Protein AF-A0A8T5UCP9-F1 (afdb_monomer)

Nearest PDB structures (foldseek):
  7p6f-assembly2_CCC-2  TM=5.996E-01  e=5.346E-03  Streptomyces griseus
  3f6o-assembly1_A  TM=5.946E-01  e=1.407E-02  Rhodococcus jostii RHA1
  8qkf-assembly1_B  TM=6.441E-01  e=3.485E-02  Mycolicibacterium smegmatis
  3f6v-assembly1_A-2  TM=5.582E-01  e=1.687E-02  Rhodococcus jostii RHA1
  3f6o-assembly1_B  TM=5.919E-01  e=4.178E-02  Rhodococcus jostii RHA1

Mean predicted aligned error: 10.57 Å

Radius of gyration: 21.69 Å; Cα contacts (8 Å, |Δi|>4): 153; chains: 1; bounding box: 52×26×65 Å

pLDDT: mean 80.31, std 13.93, range [36.56, 94.38]

Structure (mmCIF, N/CA/C/O backbone):
data_AF-A0A8T5UCP9-F1
#
_entry.id   AF-A0A8T5UCP9-F1
#
loop_
_atom_site.group_PDB
_atom_site.id
_atom_site.type_symbol
_atom_site.label_atom_id
_atom_site.label_alt_id
_atom_site.label_comp_id
_atom_site.label_asym_id
_atom_site.label_entity_id
_atom_site.label_seq_id
_atom_site.pdbx_PDB_ins_code
_atom_site.Cartn_x
_atom_site.Cartn_y
_atom_site.Cartn_z
_atom_site.occupancy
_atom_site.B_iso_or_equiv
_atom_site.auth_seq_id
_atom_site.auth_comp_id
_atom_site.auth_asym_id
_atom_site.auth_atom_id
_atom_site.pdbx_PDB_model_num
ATOM 1 N N . TYR A 1 1 ? 32.047 -7.357 -16.374 1.00 40.75 1 TYR A N 1
ATOM 2 C CA . TYR A 1 1 ? 31.147 -6.303 -15.868 1.00 40.75 1 TYR A CA 1
ATOM 3 C C . TYR A 1 1 ? 29.902 -6.959 -15.299 1.00 40.75 1 TYR A C 1
ATOM 5 O O . TYR A 1 1 ? 29.269 -7.727 -16.013 1.00 40.75 1 TYR A O 1
ATOM 13 N N . LEU A 1 2 ? 29.592 -6.720 -14.022 1.00 42.16 2 LEU A N 1
ATOM 14 C CA . LEU A 1 2 ? 28.345 -7.173 -13.404 1.00 42.16 2 LEU A CA 1
ATOM 15 C C . LEU A 1 2 ? 27.237 -6.220 -13.884 1.00 42.16 2 LEU A C 1
ATOM 17 O O . LEU A 1 2 ? 27.055 -5.144 -13.324 1.00 42.16 2 LEU A O 1
ATOM 21 N N . PHE A 1 3 ? 26.581 -6.533 -15.001 1.00 51.19 3 PHE A N 1
ATOM 22 C CA . PHE A 1 3 ? 25.413 -5.761 -15.420 1.00 51.19 3 PHE A CA 1
ATOM 23 C C . PHE A 1 3 ? 24.245 -6.166 -14.524 1.00 51.19 3 PHE A C 1
ATOM 25 O O . PHE A 1 3 ? 23.851 -7.332 -14.517 1.00 51.19 3 PHE A O 1
ATOM 32 N N . MET A 1 4 ? 23.690 -5.221 -13.763 1.00 55.19 4 MET A N 1
ATOM 33 C CA . MET A 1 4 ? 22.371 -5.418 -13.168 1.00 55.19 4 MET A CA 1
ATOM 34 C C . MET A 1 4 ? 21.373 -5.496 -14.324 1.00 55.19 4 MET A C 1
ATOM 36 O O . MET A 1 4 ? 21.078 -4.493 -14.962 1.00 55.19 4 MET A O 1
ATOM 40 N N . VAL A 1 5 ? 20.922 -6.709 -14.648 1.00 66.38 5 VAL A N 1
ATOM 41 C CA . VAL A 1 5 ? 19.919 -6.976 -15.702 1.00 66.38 5 VAL A CA 1
ATOM 42 C C . VAL A 1 5 ? 18.509 -6.592 -15.229 1.00 66.38 5 VAL A C 1
ATOM 44 O O . VAL A 1 5 ? 17.562 -6.543 -16.006 1.00 66.38 5 VAL A O 1
ATOM 47 N N . LYS A 1 6 ? 18.375 -6.336 -13.929 1.00 72.69 6 LYS A N 1
ATOM 48 C CA . LYS A 1 6 ? 17.138 -6.112 -13.199 1.00 72.69 6 LYS A CA 1
ATOM 49 C C . LYS A 1 6 ? 17.376 -4.970 -12.223 1.00 72.69 6 LYS A C 1
ATOM 51 O O . LYS A 1 6 ? 18.347 -5.029 -11.470 1.00 72.69 6 LYS A O 1
ATOM 56 N N . ASP A 1 7 ? 16.514 -3.966 -12.265 1.00 78.25 7 ASP A N 1
ATOM 57 C CA . ASP A 1 7 ? 16.461 -2.897 -11.270 1.00 78.25 7 ASP A CA 1
ATOM 58 C C . ASP A 1 7 ? 15.271 -3.138 -10.330 1.00 78.25 7 ASP A C 1
ATOM 60 O O . ASP A 1 7 ? 14.380 -3.935 -10.642 1.00 78.25 7 ASP A O 1
ATOM 64 N N . ILE A 1 8 ? 15.259 -2.496 -9.166 1.00 81.12 8 ILE A N 1
ATOM 65 C CA . ILE A 1 8 ? 14.200 -2.658 -8.164 1.00 81.12 8 ILE A CA 1
ATOM 66 C C . ILE A 1 8 ? 13.501 -1.321 -7.968 1.00 81.12 8 ILE A C 1
ATOM 68 O O . ILE A 1 8 ? 14.125 -0.322 -7.623 1.00 81.12 8 ILE A O 1
ATOM 72 N N . MET A 1 9 ? 12.180 -1.328 -8.112 1.00 85.06 9 MET A N 1
ATOM 73 C CA . MET A 1 9 ? 11.323 -0.191 -7.808 1.00 85.06 9 MET A CA 1
ATOM 74 C C . MET A 1 9 ? 10.420 -0.519 -6.626 1.00 85.06 9 MET A C 1
ATOM 76 O O . MET A 1 9 ? 9.846 -1.603 -6.546 1.00 85.06 9 MET A O 1
ATOM 80 N N . ILE A 1 10 ? 10.266 0.434 -5.711 1.00 87.88 10 ILE A N 1
ATOM 81 C CA . ILE A 1 10 ? 9.290 0.345 -4.625 1.00 87.88 10 ILE A CA 1
ATOM 82 C C . ILE A 1 10 ? 7.990 0.965 -5.133 1.00 87.88 10 ILE A C 1
ATOM 84 O O . ILE A 1 10 ? 7.841 2.185 -5.153 1.00 87.88 10 ILE A O 1
ATOM 88 N N . ALA A 1 11 ? 7.064 0.117 -5.569 1.00 90.06 11 ALA A N 1
ATOM 89 C CA . ALA A 1 11 ? 5.756 0.533 -6.053 1.00 90.06 11 ALA A CA 1
ATOM 90 C C . ALA A 1 11 ? 4.722 0.490 -4.923 1.00 90.06 11 ALA A C 1
ATOM 92 O O . ALA A 1 11 ? 4.761 -0.381 -4.054 1.00 90.06 11 ALA A O 1
ATOM 93 N N . ARG A 1 12 ? 3.767 1.418 -4.947 1.00 92.50 12 ARG A N 1
ATOM 94 C CA . ARG A 1 12 ? 2.552 1.362 -4.133 1.00 92.50 12 ARG A CA 1
ATOM 95 C C . ARG A 1 12 ? 1.420 0.845 -5.009 1.00 92.50 12 ARG A C 1
ATOM 97 O O . ARG A 1 12 ? 1.240 1.323 -6.124 1.00 92.50 12 ARG A O 1
ATOM 104 N N . VAL A 1 13 ? 0.651 -0.105 -4.500 1.00 91.88 13 VAL A N 1
ATOM 105 C CA . VAL A 1 13 ? -0.537 -0.642 -5.170 1.00 91.88 13 VAL A CA 1
ATOM 106 C C . VAL A 1 13 ? -1.744 -0.587 -4.235 1.00 91.88 13 VAL A C 1
ATOM 108 O O . VAL A 1 13 ? -1.559 -0.551 -3.011 1.00 91.88 13 VAL A O 1
ATOM 111 N N . PRO A 1 14 ? -2.976 -0.563 -4.766 1.00 92.69 14 PRO A N 1
ATOM 112 C CA . PRO A 1 14 ? -4.172 -0.679 -3.945 1.00 92.69 14 PRO A CA 1
ATOM 113 C C . PRO A 1 14 ? -4.135 -1.937 -3.076 1.00 92.69 14 PRO A C 1
ATOM 115 O O . PRO A 1 14 ? -3.563 -2.966 -3.444 1.00 92.69 14 PRO A O 1
ATOM 118 N N . ASN A 1 15 ? -4.735 -1.864 -1.888 1.00 92.81 15 ASN A N 1
ATOM 119 C CA . ASN A 1 15 ? -4.879 -3.043 -1.047 1.00 92.81 15 ASN A CA 1
ATOM 120 C C . ASN A 1 15 ? -6.068 -3.899 -1.514 1.00 92.81 15 ASN A C 1
ATOM 122 O O . ASN A 1 15 ? -7.160 -3.847 -0.942 1.00 92.81 15 ASN A O 1
ATOM 126 N N . ASP A 1 16 ? -5.832 -4.702 -2.550 1.00 90.50 16 ASP A N 1
ATOM 127 C CA . ASP A 1 16 ? -6.843 -5.577 -3.153 1.00 90.50 16 ASP A CA 1
ATOM 128 C C . ASP A 1 16 ? -7.409 -6.598 -2.164 1.00 90.50 16 ASP A C 1
ATOM 130 O O . ASP A 1 16 ? -8.606 -6.887 -2.184 1.00 90.50 16 ASP A O 1
ATOM 134 N N . SER A 1 17 ? -6.569 -7.118 -1.263 1.00 91.06 17 SER A N 1
ATOM 135 C CA . SER A 1 17 ? -6.995 -8.068 -0.232 1.00 91.06 17 SER A CA 1
ATOM 136 C C . SER A 1 17 ? -8.059 -7.460 0.676 1.00 91.06 17 SER A C 1
ATOM 138 O O . SER A 1 17 ? -9.070 -8.103 0.957 1.00 91.06 17 SER A O 1
ATOM 140 N N . LEU A 1 18 ? -7.856 -6.212 1.104 1.00 91.62 18 LEU A N 1
ATOM 141 C CA . LEU A 1 18 ? -8.793 -5.514 1.978 1.00 91.62 18 LEU A CA 1
ATOM 142 C C . LEU A 1 18 ? -10.051 -5.061 1.227 1.00 91.62 18 LEU A C 1
ATOM 144 O O . LEU A 1 18 ? -11.155 -5.221 1.746 1.00 91.62 18 LEU A O 1
ATOM 148 N N . LEU A 1 19 ? -9.910 -4.579 -0.015 1.00 91.88 19 LEU A N 1
ATOM 149 C CA . LEU A 1 19 ? -11.052 -4.259 -0.883 1.00 91.88 19 LEU A CA 1
ATOM 150 C C . LEU A 1 19 ? -11.950 -5.481 -1.099 1.00 91.88 19 LEU A C 1
ATOM 152 O O . LEU A 1 19 ? -13.171 -5.387 -0.965 1.00 91.88 19 LEU A O 1
ATOM 156 N N . LYS A 1 20 ? -11.345 -6.637 -1.392 1.00 91.75 20 LYS A N 1
ATOM 157 C CA . LYS A 1 20 ? -12.065 -7.899 -1.550 1.00 91.75 20 LYS A CA 1
ATOM 158 C C . LYS A 1 20 ? -12.733 -8.322 -0.246 1.00 91.75 20 LYS A C 1
ATOM 160 O O . LYS A 1 20 ? -13.923 -8.609 -0.256 1.00 91.75 20 LYS A O 1
ATOM 165 N N . HIS A 1 21 ? -12.005 -8.296 0.871 1.00 91.06 21 HIS A N 1
ATOM 166 C CA . HIS A 1 21 ? -12.561 -8.633 2.181 1.00 91.06 21 HIS A CA 1
ATOM 167 C C . HIS A 1 21 ? -13.800 -7.786 2.505 1.00 91.06 21 HIS A C 1
ATOM 169 O O . HIS A 1 21 ? -14.820 -8.312 2.941 1.00 91.06 21 HIS A O 1
ATOM 175 N N . PHE A 1 22 ? -13.742 -6.473 2.286 1.00 92.94 22 PHE A N 1
ATOM 176 C CA . PHE A 1 22 ? -14.875 -5.577 2.519 1.00 92.94 22 PHE A CA 1
ATOM 177 C C . PHE A 1 22 ? -16.066 -5.842 1.613 1.00 92.94 22 PHE A C 1
ATOM 179 O O . PHE A 1 22 ? -17.199 -5.810 2.090 1.00 92.94 22 PHE A O 1
ATOM 186 N N . LYS A 1 23 ? -15.817 -6.159 0.343 1.00 91.81 23 LYS A N 1
ATOM 187 C CA . LYS A 1 23 ? -16.870 -6.563 -0.585 1.00 91.81 23 LYS A CA 1
ATOM 188 C C . LYS A 1 23 ? -17.529 -7.877 -0.157 1.00 91.81 23 LYS A C 1
ATOM 190 O O . LYS A 1 23 ? -18.749 -7.963 -0.140 1.00 91.81 23 LYS A O 1
ATOM 195 N N . ASP A 1 24 ? -16.733 -8.871 0.227 1.00 92.62 24 ASP A N 1
ATOM 196 C CA . ASP A 1 24 ? -17.218 -10.202 0.612 1.00 92.62 24 ASP A CA 1
ATOM 197 C C . ASP A 1 24 ? -17.985 -10.173 1.949 1.00 92.62 24 ASP A C 1
ATOM 199 O O . ASP A 1 24 ? -18.892 -10.974 2.168 1.00 92.62 24 ASP A O 1
ATOM 203 N N . THR A 1 25 ? -17.645 -9.235 2.838 1.00 91.19 25 THR A N 1
ATOM 204 C CA . THR A 1 25 ? -18.282 -9.074 4.158 1.00 91.19 25 THR A CA 1
ATOM 205 C C . THR A 1 25 ? -19.380 -8.010 4.197 1.00 91.19 25 THR A C 1
ATOM 207 O O . THR A 1 25 ? -19.971 -7.821 5.257 1.00 91.19 25 THR A O 1
ATOM 210 N N . ASN A 1 26 ? -19.671 -7.333 3.075 1.00 88.75 26 ASN A N 1
ATOM 211 C CA . ASN A 1 26 ? -20.560 -6.163 3.016 1.00 88.75 26 ASN A CA 1
ATOM 212 C C . ASN A 1 26 ? -20.247 -5.136 4.118 1.00 88.75 26 ASN A C 1
ATOM 214 O O . ASN A 1 26 ? -21.129 -4.697 4.848 1.00 88.75 26 ASN A O 1
ATOM 218 N N . ASN A 1 27 ? -18.967 -4.799 4.274 1.00 90.44 27 ASN A N 1
ATOM 219 C CA . ASN A 1 27 ? -18.509 -3.912 5.337 1.00 90.44 27 ASN A CA 1
ATOM 220 C C . ASN A 1 27 ? -18.868 -2.445 5.042 1.00 90.44 27 ASN A C 1
ATOM 222 O O . ASN A 1 27 ? -18.572 -1.942 3.957 1.00 90.44 27 ASN A O 1
ATOM 226 N N . ASP A 1 28 ? -19.408 -1.736 6.033 1.00 91.25 28 ASP A N 1
ATOM 227 C CA . ASP A 1 28 ? -19.850 -0.337 5.909 1.00 91.25 28 ASP A CA 1
ATOM 228 C C . ASP A 1 28 ? -18.712 0.639 5.549 1.00 91.25 28 ASP A C 1
ATOM 230 O O . ASP A 1 28 ? -18.936 1.698 4.961 1.00 91.25 28 ASP A O 1
ATOM 234 N N . LEU A 1 29 ? -17.457 0.277 5.840 1.00 92.31 29 LEU A N 1
ATOM 235 C CA . LEU A 1 29 ? -16.277 1.076 5.497 1.00 92.31 29 LEU A CA 1
ATOM 236 C C . LEU A 1 29 ? -15.909 0.996 4.007 1.00 92.31 29 LEU A C 1
ATOM 238 O O . LEU A 1 29 ? -15.086 1.793 3.547 1.00 92.31 29 LEU A O 1
ATOM 242 N N . PHE A 1 30 ? -16.491 0.056 3.249 1.00 93.25 30 PHE A N 1
ATOM 243 C CA . PHE A 1 30 ? -16.109 -0.234 1.865 1.00 93.25 30 PHE A CA 1
ATOM 244 C C . PHE A 1 30 ? -16.164 1.001 0.965 1.00 93.25 30 PHE A C 1
ATOM 246 O O . PHE A 1 30 ? -15.176 1.310 0.301 1.00 93.25 30 PHE A O 1
ATOM 253 N N . GLY A 1 31 ? -17.287 1.727 0.969 1.00 92.69 31 GLY A N 1
ATOM 254 C CA . GLY A 1 31 ? -17.486 2.873 0.077 1.00 92.69 31 GLY A CA 1
ATOM 255 C C . GLY A 1 31 ? -16.464 3.984 0.317 1.00 92.69 31 GLY A C 1
ATOM 256 O O . GLY A 1 31 ? -15.849 4.486 -0.623 1.00 92.69 31 GLY A O 1
ATOM 257 N N . ILE A 1 32 ? -16.211 4.310 1.589 1.00 94.00 32 ILE A N 1
ATOM 258 C CA . ILE A 1 32 ? -15.249 5.353 1.969 1.00 94.00 32 ILE A CA 1
ATOM 259 C C . ILE A 1 32 ? -13.818 4.907 1.648 1.00 94.00 32 ILE A C 1
ATOM 261 O O . ILE A 1 32 ? -13.018 5.697 1.144 1.00 94.00 32 ILE A O 1
ATOM 265 N N . PHE A 1 33 ? -13.481 3.643 1.921 1.00 94.25 33 PHE A N 1
ATOM 266 C CA . PHE A 1 33 ? -12.151 3.108 1.638 1.00 94.25 33 PHE A CA 1
ATOM 267 C C . PHE A 1 33 ? -11.862 3.068 0.135 1.00 94.25 33 PHE A C 1
ATOM 269 O O . PHE A 1 33 ? -10.798 3.512 -0.298 1.00 94.25 33 PHE A O 1
ATOM 276 N N . GLN A 1 34 ? -12.827 2.613 -0.667 1.00 94.31 34 GLN A N 1
ATOM 277 C CA . GLN A 1 34 ? -12.719 2.591 -2.122 1.00 94.31 34 GLN A CA 1
ATOM 278 C C . GLN A 1 34 ? -12.517 4.001 -2.685 1.00 94.31 34 GLN A C 1
ATOM 280 O O . GLN A 1 34 ? -11.618 4.201 -3.501 1.00 94.31 34 GLN A O 1
ATOM 285 N N . GLN A 1 35 ? -13.298 4.980 -2.217 1.00 94.19 35 GLN A N 1
ATOM 286 C CA . GLN A 1 35 ? -13.154 6.373 -2.633 1.00 94.19 35 GLN A CA 1
ATOM 287 C C . GLN A 1 35 ? -11.758 6.912 -2.305 1.00 94.19 35 GLN A C 1
ATOM 289 O O . GLN A 1 35 ? -11.074 7.416 -3.192 1.00 94.19 35 GLN A O 1
ATOM 294 N N . LYS A 1 36 ? -11.298 6.759 -1.057 1.00 93.44 36 LYS A N 1
ATOM 295 C CA . LYS A 1 36 ? -9.959 7.211 -0.653 1.00 93.44 36 LYS A CA 1
ATOM 296 C C . LYS A 1 36 ? -8.866 6.557 -1.487 1.00 93.44 36 LYS A C 1
ATOM 298 O O . LYS A 1 36 ? -7.892 7.212 -1.848 1.00 93.44 36 LYS A O 1
ATOM 303 N N . SER A 1 37 ? -8.982 5.254 -1.739 1.00 93.12 37 SER A N 1
ATOM 304 C CA . SER A 1 37 ? -8.026 4.516 -2.566 1.00 93.12 37 SER A CA 1
ATOM 305 C C . SER A 1 37 ? -7.986 5.099 -3.980 1.00 93.12 37 SER A C 1
ATOM 307 O O . SER A 1 37 ? -6.914 5.467 -4.456 1.00 93.12 37 SER A O 1
ATOM 309 N N . ALA A 1 38 ? -9.149 5.301 -4.604 1.00 93.88 38 ALA A N 1
ATOM 310 C CA . ALA A 1 38 ? -9.246 5.913 -5.925 1.00 93.88 38 ALA A CA 1
ATOM 311 C C . ALA A 1 38 ? -8.653 7.332 -5.960 1.00 93.88 38 ALA A C 1
ATOM 313 O O . ALA A 1 38 ? -7.881 7.638 -6.864 1.00 93.88 38 ALA A O 1
ATOM 314 N N . GLU A 1 39 ? -8.943 8.179 -4.970 1.00 94.38 39 GLU A N 1
ATOM 315 C CA . GLU A 1 39 ? -8.396 9.542 -4.870 1.00 94.38 39 GLU A CA 1
ATOM 316 C C . GLU A 1 39 ? -6.861 9.554 -4.823 1.00 94.38 39 GLU A C 1
ATOM 318 O O . GLU A 1 39 ? -6.224 10.338 -5.531 1.00 94.38 39 GLU A O 1
ATOM 323 N N . PHE A 1 40 ? -6.261 8.663 -4.027 1.00 93.69 40 PHE A N 1
ATOM 324 C CA . PHE A 1 40 ? -4.807 8.530 -3.955 1.00 93.69 40 PHE A CA 1
ATOM 325 C C . PHE A 1 40 ? -4.226 8.036 -5.288 1.00 93.69 40 PHE A C 1
ATOM 327 O O . PHE A 1 40 ? -3.318 8.657 -5.841 1.00 93.69 40 PHE A O 1
ATOM 334 N N . PHE A 1 41 ? -4.765 6.936 -5.823 1.00 94.06 41 PHE A N 1
ATOM 335 C CA . PHE A 1 41 ? -4.205 6.285 -7.008 1.00 94.06 41 PHE A CA 1
ATOM 336 C C . PHE A 1 41 ? -4.495 7.019 -8.321 1.00 94.06 41 PHE A C 1
ATOM 338 O O . PHE A 1 41 ? -3.774 6.807 -9.288 1.00 94.06 41 PHE A O 1
ATOM 345 N N . SER A 1 42 ? -5.466 7.937 -8.354 1.00 93.56 42 SER A N 1
ATOM 346 C CA . SER A 1 42 ? -5.727 8.782 -9.532 1.00 93.56 42 SER A CA 1
ATOM 347 C C . SER A 1 42 ? -4.564 9.722 -9.862 1.00 93.56 42 SER A C 1
ATOM 349 O O . SER A 1 42 ? -4.407 10.119 -11.011 1.00 93.56 42 SER A O 1
ATOM 351 N N . ASN A 1 43 ? -3.756 10.078 -8.859 1.00 90.50 43 ASN A N 1
ATOM 352 C CA . ASN A 1 43 ? -2.619 10.990 -9.006 1.00 90.50 43 ASN A CA 1
ATOM 353 C C . ASN A 1 43 ? -1.271 10.305 -8.734 1.00 90.50 43 ASN A C 1
ATOM 355 O O . ASN A 1 43 ? -0.228 10.958 -8.771 1.00 90.50 43 ASN A O 1
ATOM 359 N N . TYR A 1 44 ? -1.281 9.012 -8.408 1.00 91.62 44 TYR A N 1
ATOM 360 C CA . TYR A 1 44 ? -0.071 8.268 -8.098 1.00 91.62 44 TYR A CA 1
ATOM 361 C C . TYR A 1 44 ? 0.555 7.722 -9.377 1.00 91.62 44 TYR A C 1
ATOM 363 O O . TYR A 1 44 ? -0.034 6.893 -10.064 1.00 91.62 44 TYR A O 1
ATOM 371 N N . ASP A 1 45 ? 1.790 8.134 -9.636 1.00 88.69 45 ASP A N 1
ATOM 372 C CA . ASP A 1 45 ? 2.646 7.524 -10.644 1.00 88.69 45 ASP A CA 1
ATOM 373 C C . ASP A 1 45 ? 3.977 7.128 -9.978 1.00 88.69 45 ASP A C 1
ATOM 375 O O . ASP A 1 45 ? 4.663 8.001 -9.428 1.00 88.69 45 ASP A O 1
ATOM 379 N N . PRO A 1 46 ? 4.346 5.830 -9.981 1.00 85.25 46 PRO A N 1
ATOM 380 C CA . PRO A 1 46 ? 5.570 5.343 -9.352 1.00 85.25 46 PRO A CA 1
ATOM 381 C C . PRO A 1 46 ? 6.851 5.931 -9.966 1.00 85.25 46 PRO A C 1
ATOM 383 O O . PRO A 1 46 ? 7.860 6.008 -9.267 1.00 85.25 46 PRO A O 1
ATOM 386 N N . TYR A 1 47 ? 6.821 6.383 -11.224 1.00 83.06 47 TYR A N 1
ATOM 387 C CA . TYR A 1 47 ? 7.985 6.930 -11.930 1.00 83.06 47 TYR A CA 1
ATOM 388 C C . TYR A 1 47 ? 8.227 8.416 -11.649 1.00 83.06 47 TYR A C 1
ATOM 390 O O . TYR A 1 47 ? 9.324 8.919 -11.884 1.00 83.06 47 TYR A O 1
ATOM 398 N N . THR A 1 48 ? 7.225 9.126 -11.125 1.00 86.19 48 THR A N 1
ATOM 399 C CA . THR A 1 48 ? 7.318 10.564 -10.814 1.00 86.19 48 THR A CA 1
ATOM 400 C C . THR A 1 48 ? 7.481 10.844 -9.321 1.00 86.19 48 THR A C 1
ATOM 402 O O . THR A 1 48 ? 7.582 12.003 -8.914 1.00 86.19 48 THR A O 1
ATOM 405 N N . GLN A 1 49 ? 7.541 9.799 -8.488 1.00 81.94 49 GLN A N 1
ATOM 406 C CA . GLN A 1 49 ? 7.717 9.954 -7.046 1.00 81.94 49 GLN A CA 1
ATOM 407 C C . GLN A 1 49 ? 9.081 10.583 -6.706 1.00 81.94 49 GLN A C 1
ATOM 409 O O . GLN A 1 49 ? 10.112 10.154 -7.237 1.00 81.94 49 GLN A O 1
ATOM 414 N N . PRO A 1 50 ? 9.137 11.549 -5.770 1.00 87.75 50 PRO A N 1
ATOM 415 C CA . PRO A 1 50 ? 10.399 12.087 -5.284 1.00 87.75 50 PRO A CA 1
ATOM 416 C C . PRO A 1 50 ? 11.268 10.993 -4.660 1.00 87.75 50 PRO A C 1
ATOM 418 O O . PRO A 1 50 ? 10.823 10.244 -3.788 1.00 87.75 50 PRO A O 1
ATOM 421 N N . ILE A 1 51 ? 12.549 10.953 -5.030 1.00 85.88 51 ILE A N 1
ATOM 422 C CA . ILE A 1 51 ? 13.481 9.933 -4.529 1.00 85.88 51 ILE A CA 1
ATOM 423 C C . ILE A 1 51 ? 13.599 9.923 -2.996 1.00 85.88 51 ILE A C 1
ATOM 425 O O . ILE A 1 51 ? 13.786 8.868 -2.395 1.00 85.88 51 ILE A O 1
ATOM 429 N N . GLU A 1 52 ? 13.449 11.082 -2.353 1.00 88.81 52 GLU A N 1
ATOM 430 C CA . GLU A 1 52 ? 13.476 11.210 -0.893 1.00 88.81 52 GLU A CA 1
ATOM 431 C C . GLU A 1 52 ? 12.265 10.548 -0.226 1.00 88.81 52 GLU A C 1
ATOM 433 O O . GLU A 1 52 ? 12.404 9.929 0.831 1.00 88.81 52 GLU A O 1
ATOM 438 N N . GLU A 1 53 ? 11.090 10.591 -0.862 1.00 87.25 53 GLU A N 1
ATOM 439 C CA . GLU A 1 53 ? 9.921 9.857 -0.378 1.00 87.25 53 GLU A CA 1
ATOM 440 C C . GLU A 1 53 ? 10.150 8.350 -0.516 1.00 87.25 53 GLU A C 1
ATOM 442 O O . GLU A 1 53 ? 9.972 7.613 0.455 1.00 87.25 53 GLU A O 1
ATOM 447 N N . THR A 1 54 ? 10.647 7.897 -1.669 1.00 86.62 54 THR A N 1
ATOM 448 C CA . THR A 1 54 ? 10.969 6.483 -1.911 1.00 86.62 54 THR A CA 1
ATOM 449 C C . THR A 1 54 ? 11.988 5.946 -0.907 1.00 86.62 54 THR A C 1
ATOM 451 O O . THR A 1 54 ? 11.774 4.886 -0.317 1.00 86.62 54 THR A O 1
ATOM 454 N N . LYS A 1 55 ? 13.064 6.697 -0.634 1.00 89.25 55 LYS A N 1
ATOM 455 C CA . LYS A 1 55 ? 14.048 6.353 0.407 1.00 89.25 55 LYS A CA 1
ATOM 456 C C . LYS A 1 55 ? 13.407 6.270 1.786 1.00 89.25 55 LYS A C 1
ATOM 458 O O . LYS A 1 55 ? 13.719 5.359 2.547 1.00 89.25 55 LYS A O 1
ATOM 463 N N . LYS A 1 56 ? 12.510 7.199 2.122 1.00 89.75 56 LYS A N 1
ATOM 464 C CA . LYS A 1 56 ? 11.823 7.198 3.416 1.00 89.75 56 LYS A CA 1
ATOM 465 C C . LYS A 1 56 ? 10.929 5.969 3.578 1.00 89.75 56 LYS A C 1
ATOM 467 O O . LYS A 1 56 ? 10.981 5.336 4.628 1.00 89.75 56 LYS A O 1
ATOM 472 N N . ILE A 1 57 ? 10.173 5.591 2.544 1.00 89.75 57 ILE A N 1
ATOM 473 C CA . ILE A 1 57 ? 9.386 4.347 2.539 1.00 89.75 57 ILE A CA 1
ATOM 474 C C . ILE A 1 57 ? 10.308 3.139 2.714 1.00 89.75 57 ILE A C 1
ATOM 476 O O . ILE A 1 57 ? 10.043 2.297 3.566 1.00 89.75 57 ILE A O 1
ATOM 480 N N . ALA A 1 58 ? 11.398 3.067 1.943 1.00 88.00 58 ALA A N 1
ATOM 481 C CA . ALA A 1 58 ? 12.355 1.967 2.012 1.00 88.00 58 ALA A CA 1
ATOM 482 C C . ALA A 1 58 ? 12.910 1.798 3.433 1.00 88.00 58 ALA A C 1
ATOM 484 O O . ALA A 1 58 ? 12.841 0.711 3.998 1.00 88.00 58 ALA A O 1
ATOM 485 N N . SER A 1 59 ? 13.380 2.890 4.040 1.00 88.69 59 SER A N 1
ATOM 486 C CA . SER A 1 59 ? 13.913 2.901 5.406 1.00 88.69 59 SER A CA 1
ATOM 487 C C . SER A 1 59 ? 12.885 2.460 6.447 1.00 88.69 59 SER A C 1
ATOM 489 O O . SER A 1 59 ? 13.233 1.763 7.394 1.00 88.69 59 SER A O 1
ATOM 491 N N . ILE A 1 60 ? 11.617 2.838 6.270 1.00 86.38 60 ILE A N 1
ATOM 492 C CA . ILE A 1 60 ? 10.517 2.418 7.146 1.00 86.38 60 ILE A CA 1
ATOM 493 C C . ILE A 1 60 ? 10.253 0.914 7.004 1.00 86.38 60 ILE A C 1
ATOM 495 O O . ILE A 1 60 ? 10.096 0.231 8.009 1.00 86.38 60 ILE A O 1
ATOM 499 N N . MET A 1 61 ? 10.252 0.386 5.778 1.00 85.69 61 MET A N 1
ATOM 500 C CA . MET A 1 61 ? 10.037 -1.044 5.514 1.00 85.69 61 MET A CA 1
ATOM 501 C C . MET A 1 61 ? 11.202 -1.932 5.977 1.00 85.69 61 MET A C 1
ATOM 503 O O . MET A 1 61 ? 11.011 -3.130 6.155 1.00 85.69 61 MET A O 1
ATOM 507 N N . LEU A 1 62 ? 12.399 -1.368 6.181 1.00 87.31 62 LEU A N 1
ATOM 508 C CA . LEU A 1 62 ? 13.541 -2.088 6.758 1.00 87.31 62 LEU A CA 1
ATOM 509 C C . LEU A 1 62 ? 13.405 -2.324 8.269 1.00 87.31 62 LEU A C 1
ATOM 511 O O . LEU A 1 62 ? 14.139 -3.146 8.815 1.00 87.31 62 LEU A O 1
ATOM 515 N N . ASN A 1 63 ? 12.502 -1.615 8.954 1.00 85.75 63 ASN A N 1
ATOM 516 C CA . ASN A 1 63 ? 12.233 -1.850 10.367 1.00 85.75 63 ASN A CA 1
ATOM 517 C C . ASN A 1 63 ? 11.356 -3.115 10.530 1.00 85.75 63 ASN A C 1
ATOM 519 O O . ASN A 1 63 ? 10.235 -3.122 10.014 1.00 85.75 63 ASN A O 1
ATOM 523 N N . PRO A 1 64 ? 11.819 -4.156 11.252 1.00 85.56 64 PRO A N 1
ATOM 524 C CA . PRO A 1 64 ? 11.073 -5.407 11.411 1.00 85.56 64 PRO A CA 1
ATOM 525 C C . PRO A 1 64 ? 9.684 -5.231 12.038 1.00 85.56 64 PRO A C 1
ATOM 527 O O . PRO A 1 64 ? 8.716 -5.758 11.501 1.00 85.56 64 PRO A O 1
ATOM 530 N N . ASP A 1 65 ? 9.556 -4.424 13.095 1.00 83.38 65 ASP A N 1
ATOM 531 C CA . ASP A 1 65 ? 8.273 -4.180 13.773 1.00 83.38 65 ASP A CA 1
ATOM 532 C C . ASP A 1 65 ? 7.262 -3.519 12.820 1.00 83.38 65 ASP A C 1
ATOM 534 O O . ASP A 1 65 ? 6.070 -3.833 12.824 1.00 83.38 65 ASP A O 1
ATOM 538 N N . ILE A 1 66 ? 7.737 -2.605 11.962 1.00 84.31 66 ILE A N 1
ATOM 539 C CA . ILE A 1 66 ? 6.893 -1.962 10.945 1.00 84.31 66 ILE A CA 1
ATOM 540 C C . ILE A 1 66 ? 6.503 -2.951 9.858 1.00 84.31 66 ILE A C 1
ATOM 542 O O . ILE A 1 66 ? 5.361 -2.924 9.400 1.00 84.31 66 ILE A O 1
ATOM 546 N N . TYR A 1 67 ? 7.431 -3.804 9.438 1.00 86.75 67 TYR A N 1
ATOM 547 C CA . TYR A 1 67 ? 7.153 -4.831 8.448 1.00 86.75 67 TYR A CA 1
ATOM 548 C C . TYR A 1 67 ? 6.096 -5.820 8.956 1.00 86.75 67 TYR A C 1
ATOM 550 O O . TYR A 1 67 ? 5.122 -6.087 8.252 1.00 86.75 67 TYR A O 1
ATOM 558 N N . ASP A 1 68 ? 6.215 -6.283 10.200 1.00 85.75 68 ASP A N 1
ATOM 559 C CA . ASP A 1 68 ? 5.236 -7.169 10.832 1.00 85.75 68 ASP A CA 1
ATOM 560 C C . ASP A 1 68 ? 3.869 -6.490 10.967 1.00 85.75 68 ASP A C 1
ATOM 562 O O . ASP A 1 68 ? 2.834 -7.080 10.637 1.00 85.75 68 ASP A O 1
ATOM 566 N N . PHE A 1 69 ? 3.850 -5.214 11.368 1.00 86.62 69 PHE A N 1
ATOM 567 C CA . PHE A 1 69 ? 2.625 -4.416 11.398 1.00 86.62 69 PHE A CA 1
ATOM 568 C C . PHE A 1 69 ? 2.001 -4.302 10.004 1.00 86.62 69 PHE A C 1
ATOM 570 O O . PHE A 1 69 ? 0.801 -4.508 9.830 1.00 86.62 69 PHE A O 1
ATOM 577 N N . PHE A 1 70 ? 2.809 -4.010 8.990 1.00 88.31 70 PHE A N 1
ATOM 578 C CA . PHE A 1 70 ? 2.357 -3.890 7.613 1.00 88.31 70 PHE A CA 1
ATOM 579 C C . PHE A 1 70 ? 1.765 -5.211 7.095 1.00 88.31 70 PHE A C 1
ATOM 581 O O . PHE A 1 70 ? 0.690 -5.212 6.491 1.00 88.31 70 PHE A O 1
ATOM 588 N N . MET A 1 71 ? 2.408 -6.344 7.391 1.00 87.62 71 MET A N 1
ATOM 589 C CA . MET A 1 71 ? 1.917 -7.676 7.032 1.00 87.62 71 MET A CA 1
ATOM 590 C C . MET A 1 71 ? 0.588 -8.008 7.716 1.00 87.62 71 MET A C 1
ATOM 592 O O . MET A 1 71 ? -0.323 -8.514 7.059 1.00 87.62 71 MET A O 1
ATOM 596 N N . LEU A 1 72 ? 0.437 -7.661 8.996 1.00 88.06 72 LEU A N 1
ATOM 597 C CA . LEU A 1 72 ? -0.819 -7.807 9.732 1.00 88.06 72 LEU A CA 1
ATOM 598 C C . LEU A 1 72 ? -1.949 -6.979 9.094 1.00 88.06 72 LEU A C 1
ATOM 600 O O . LEU A 1 72 ? -3.060 -7.476 8.907 1.00 88.06 72 LEU A O 1
ATOM 604 N N . MET A 1 73 ? -1.668 -5.723 8.745 1.00 89.38 73 MET A N 1
ATOM 605 C CA . MET A 1 73 ? -2.642 -4.772 8.194 1.00 89.38 73 MET A CA 1
ATOM 606 C C . MET A 1 73 ? -2.994 -5.029 6.723 1.00 89.38 73 MET A C 1
ATOM 608 O O . MET A 1 73 ? -3.920 -4.420 6.187 1.00 89.38 73 MET A O 1
ATOM 612 N N . ARG A 1 74 ? -2.273 -5.924 6.039 1.00 87.75 74 ARG A N 1
ATOM 613 C CA . ARG A 1 74 ? -2.502 -6.215 4.620 1.00 87.75 74 ARG A CA 1
ATOM 614 C C . ARG A 1 74 ? -3.863 -6.861 4.369 1.00 87.75 74 ARG A C 1
ATOM 616 O O . ARG A 1 74 ? -4.502 -6.553 3.371 1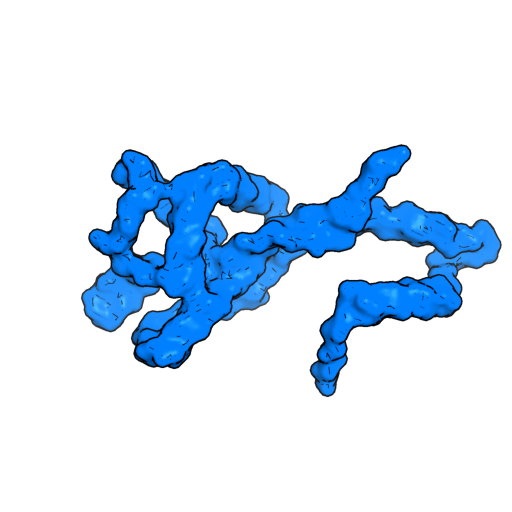.00 87.75 74 ARG A O 1
ATOM 623 N N . SER A 1 75 ? -4.323 -7.726 5.267 1.00 83.38 75 SER A N 1
ATOM 624 C CA . SER A 1 75 ? -5.635 -8.385 5.176 1.00 83.38 75 SER A CA 1
ATOM 625 C C . SER A 1 75 ? -6.609 -7.970 6.276 1.00 83.38 75 SER A C 1
ATOM 627 O O . SER A 1 75 ? -7.779 -8.340 6.211 1.00 83.38 75 SER A O 1
ATOM 629 N N . ASN A 1 76 ? -6.151 -7.204 7.267 1.00 87.00 76 ASN A N 1
ATOM 630 C CA . ASN A 1 76 ? -6.951 -6.814 8.419 1.00 87.00 76 ASN A CA 1
ATOM 631 C C . ASN A 1 76 ? -7.114 -5.295 8.506 1.00 87.00 76 ASN A C 1
ATOM 633 O O . ASN A 1 76 ? -6.316 -4.514 7.996 1.00 87.00 76 ASN A O 1
ATOM 637 N N . HIS A 1 77 ? -8.151 -4.884 9.219 1.00 90.81 77 HIS A N 1
ATOM 638 C CA . HIS A 1 77 ? -8.399 -3.510 9.626 1.00 90.81 77 HIS A CA 1
ATOM 639 C C . HIS A 1 77 ? -8.753 -3.551 11.109 1.00 90.81 77 HIS A C 1
ATOM 641 O O . HIS A 1 77 ? -9.425 -4.480 11.565 1.00 90.81 77 HIS A O 1
ATOM 647 N N . TYR A 1 78 ? -8.288 -2.565 11.869 1.00 90.00 78 TYR A N 1
ATOM 648 C CA . TYR A 1 78 ? -8.510 -2.537 13.310 1.00 90.00 78 TYR A CA 1
ATOM 649 C C . TYR A 1 78 ? -9.056 -1.185 13.737 1.00 90.00 78 TYR A C 1
ATOM 651 O O . TYR A 1 78 ? -8.633 -0.150 13.214 1.00 90.00 78 TYR A O 1
ATOM 659 N N . PRO A 1 79 ? -9.948 -1.164 14.733 1.00 89.88 79 PRO A N 1
ATOM 660 C CA . PRO A 1 79 ? -10.202 0.049 15.477 1.00 89.88 79 PRO A CA 1
ATOM 661 C C . PRO A 1 79 ? -8.906 0.569 16.096 1.00 89.88 79 PRO A C 1
ATOM 663 O O . PRO A 1 79 ? -8.093 -0.227 16.569 1.00 89.88 79 PRO A O 1
ATOM 666 N N . LEU A 1 80 ? -8.733 1.890 16.141 1.00 85.69 80 LEU A N 1
ATOM 667 C CA . LEU A 1 80 ? -7.529 2.524 16.690 1.00 85.69 80 LEU A CA 1
ATOM 668 C C . LEU A 1 80 ? -7.227 2.058 18.129 1.00 85.69 80 LEU A C 1
ATOM 670 O O . LEU A 1 80 ? -6.073 1.845 18.484 1.00 85.69 80 LEU A O 1
ATOM 674 N N . ASP A 1 81 ? -8.271 1.825 18.929 1.00 82.56 81 ASP A N 1
ATOM 675 C CA . ASP A 1 81 ? -8.197 1.352 20.318 1.00 82.56 81 ASP A CA 1
ATOM 676 C C . ASP A 1 81 ? -7.869 -0.146 20.465 1.00 82.56 81 ASP A C 1
ATOM 678 O O . ASP A 1 81 ? -7.632 -0.621 21.574 1.00 82.56 81 ASP A O 1
ATOM 682 N N . LYS A 1 82 ? -7.872 -0.907 19.364 1.00 85.19 82 LYS A N 1
ATOM 683 C CA . LYS A 1 82 ? -7.680 -2.367 19.347 1.00 85.19 82 LYS A CA 1
ATOM 684 C C . LYS A 1 82 ? -6.545 -2.822 18.432 1.00 85.19 82 LYS A C 1
ATOM 686 O O . LYS A 1 82 ? -6.483 -4.003 18.093 1.00 85.19 82 LYS A O 1
ATOM 691 N N . ILE A 1 83 ? -5.660 -1.914 18.023 1.00 81.44 83 ILE A N 1
ATOM 692 C CA . ILE A 1 83 ? -4.489 -2.283 17.226 1.00 81.44 83 ILE A CA 1
ATOM 693 C C 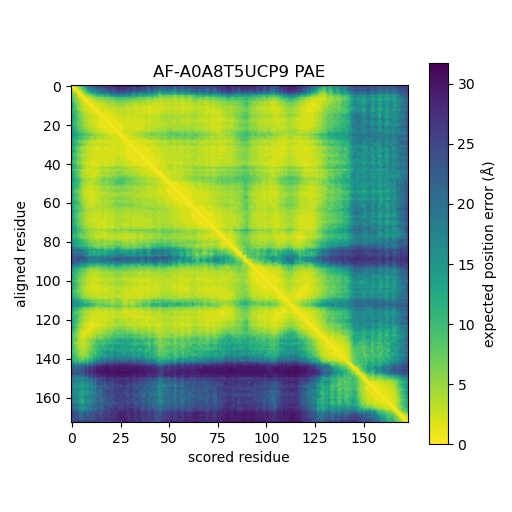. ILE A 1 83 ? -3.634 -3.263 18.047 1.00 81.44 83 ILE A C 1
ATOM 695 O O . ILE A 1 83 ? -3.310 -2.966 19.202 1.00 81.44 83 ILE A O 1
ATOM 699 N N . PRO A 1 84 ? -3.280 -4.439 17.496 1.00 74.06 84 PRO A N 1
ATOM 700 C CA . PRO A 1 84 ? -2.414 -5.377 18.193 1.00 74.06 84 PRO A CA 1
ATOM 701 C C . PRO A 1 84 ? -1.086 -4.718 18.572 1.00 74.06 84 PRO A C 1
ATOM 703 O O . PRO A 1 84 ? -0.544 -3.912 17.816 1.00 74.06 84 PRO A O 1
ATOM 706 N N . LYS A 1 85 ? -0.548 -5.069 19.745 1.00 70.81 85 LYS A N 1
ATOM 707 C CA . LYS A 1 85 ? 0.755 -4.585 20.229 1.00 70.81 85 LYS A CA 1
ATOM 708 C C . LYS A 1 85 ? 1.891 -5.253 19.444 1.00 70.81 85 LYS A C 1
ATOM 710 O O . LYS A 1 85 ? 2.600 -6.094 19.980 1.00 70.81 85 LYS A O 1
ATOM 715 N N . VAL A 1 86 ? 1.994 -4.938 18.156 1.00 66.25 86 VAL A N 1
ATOM 716 C CA . VAL A 1 86 ? 3.084 -5.409 17.288 1.00 66.25 86 VAL A CA 1
ATOM 717 C C . VAL A 1 86 ? 4.367 -4.634 17.593 1.00 66.25 86 VAL A C 1
ATOM 719 O O . VAL A 1 86 ? 5.458 -5.171 17.472 1.00 66.25 86 VAL A O 1
ATOM 722 N N . PHE A 1 87 ? 4.235 -3.391 18.060 1.00 66.44 87 PHE A N 1
ATOM 723 C CA . PHE A 1 87 ? 5.368 -2.563 18.449 1.00 66.44 87 PHE A CA 1
ATOM 724 C C . PHE A 1 87 ? 5.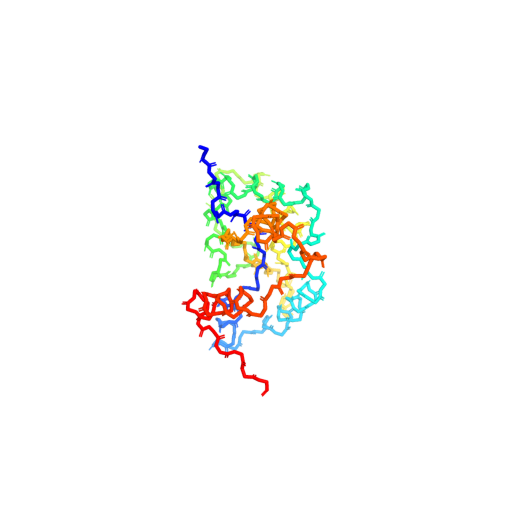837 -2.894 19.863 1.00 66.44 87 PHE A C 1
ATOM 726 O O . PHE A 1 87 ? 5.042 -2.992 20.803 1.00 66.44 87 PHE A O 1
ATOM 733 N N . SER A 1 88 ? 7.152 -3.005 19.998 1.00 64.75 88 SER A N 1
ATOM 734 C CA . SER A 1 88 ? 7.858 -3.270 21.249 1.00 64.75 88 SER A CA 1
ATOM 735 C C . SER A 1 88 ? 7.650 -2.173 22.315 1.00 64.75 88 SER A C 1
ATOM 737 O O . SER A 1 88 ? 7.676 -2.478 23.508 1.00 64.75 88 SER A O 1
ATOM 739 N N . GLU A 1 89 ? 7.329 -0.929 21.921 1.00 63.00 89 GLU A N 1
ATOM 740 C CA . GLU A 1 89 ? 7.025 0.184 22.837 1.00 63.00 89 GLU A CA 1
ATOM 741 C C . GLU A 1 89 ? 5.785 1.013 22.427 1.00 63.00 89 GLU A C 1
ATOM 743 O O . GLU A 1 89 ? 5.600 1.405 21.271 1.00 63.00 89 GLU A O 1
ATOM 748 N N . PHE A 1 90 ? 4.942 1.361 23.409 1.00 57.59 90 PHE A N 1
ATOM 749 C CA . PHE A 1 90 ? 3.699 2.124 23.195 1.00 57.59 90 PHE A CA 1
ATOM 750 C C . PH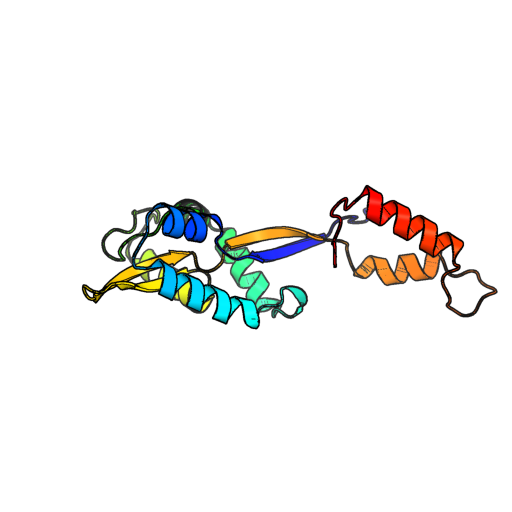E A 1 90 ? 3.929 3.562 22.715 1.00 57.59 90 PHE A C 1
ATOM 752 O O . PHE A 1 90 ? 3.244 4.014 21.800 1.00 57.59 90 PHE A O 1
ATOM 759 N N . ALA A 1 91 ? 4.900 4.276 23.294 1.00 54.47 91 ALA A N 1
ATOM 760 C CA . ALA A 1 91 ? 5.191 5.670 22.937 1.00 54.47 91 ALA A CA 1
ATOM 761 C C . ALA A 1 91 ? 5.686 5.818 21.484 1.00 54.47 91 ALA A C 1
ATOM 763 O O . ALA A 1 91 ? 5.504 6.861 20.860 1.00 54.47 91 ALA A O 1
ATOM 764 N N . ILE A 1 92 ? 6.258 4.749 20.921 1.00 64.62 92 ILE A N 1
ATOM 765 C CA . ILE A 1 92 ? 6.710 4.690 19.528 1.00 64.62 92 ILE A CA 1
ATOM 766 C C . ILE A 1 92 ? 5.520 4.510 18.572 1.00 64.62 92 ILE A C 1
ATOM 768 O O . ILE A 1 92 ? 5.550 5.007 17.448 1.00 64.62 92 ILE A O 1
ATOM 772 N N . THR A 1 93 ? 4.441 3.862 19.022 1.00 71.50 93 THR A N 1
ATOM 773 C CA . THR A 1 93 ? 3.312 3.466 18.166 1.00 71.50 93 THR A CA 1
ATOM 774 C C . THR A 1 93 ? 2.565 4.668 17.585 1.00 71.50 93 THR A C 1
ATOM 776 O O . THR A 1 93 ? 2.294 4.693 16.388 1.00 71.50 93 THR A O 1
ATOM 779 N N . GLU A 1 94 ? 2.256 5.693 18.383 1.00 76.19 94 GLU A N 1
ATOM 780 C CA . GLU A 1 94 ? 1.509 6.867 17.897 1.00 76.19 94 GLU A CA 1
ATOM 781 C C . GLU A 1 94 ? 2.306 7.682 16.874 1.00 76.19 94 GLU A C 1
ATOM 783 O O . GLU A 1 94 ? 1.786 8.037 15.816 1.00 76.19 94 GLU A O 1
ATOM 788 N N . ILE A 1 95 ? 3.589 7.923 17.159 1.00 81.06 95 ILE A N 1
ATOM 789 C CA . ILE A 1 95 ? 4.508 8.639 16.262 1.00 81.06 95 ILE A CA 1
ATOM 790 C C . ILE A 1 95 ? 4.647 7.881 14.938 1.00 81.06 95 ILE A C 1
ATOM 792 O O . ILE A 1 95 ? 4.672 8.470 13.857 1.00 81.06 95 ILE A O 1
ATOM 796 N N . LEU A 1 96 ? 4.727 6.556 15.015 1.00 80.50 96 LEU A N 1
ATOM 797 C CA . LEU A 1 96 ? 4.851 5.683 13.860 1.00 80.50 96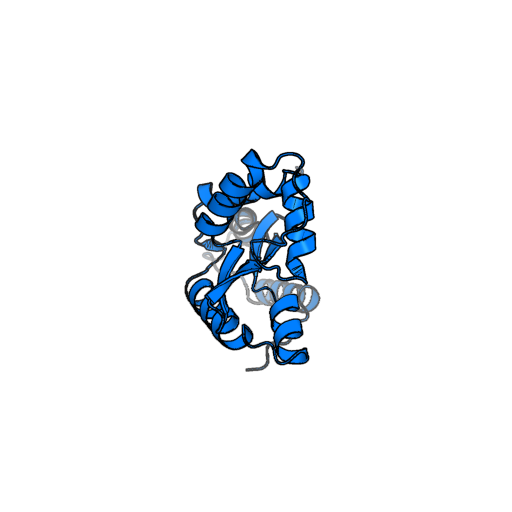 LEU A CA 1
ATOM 798 C C . LEU A 1 96 ? 3.571 5.678 13.023 1.00 80.50 96 LEU A C 1
ATOM 800 O O . LEU A 1 96 ? 3.649 5.862 11.810 1.00 80.50 96 LEU A O 1
ATOM 804 N N . LEU A 1 97 ? 2.395 5.570 13.646 1.00 85.12 97 LEU A N 1
ATOM 805 C CA . LEU A 1 97 ? 1.114 5.686 12.948 1.00 85.12 97 LEU A CA 1
ATOM 806 C C . LEU A 1 97 ? 0.956 7.058 12.279 1.00 85.12 97 LEU A C 1
ATOM 808 O O . LEU A 1 97 ? 0.522 7.124 11.131 1.00 85.12 97 LEU A O 1
ATOM 812 N N . ASP A 1 98 ? 1.345 8.148 12.942 1.00 87.50 98 ASP A N 1
ATOM 813 C CA . ASP A 1 98 ? 1.325 9.490 12.349 1.00 87.50 98 ASP A CA 1
ATOM 814 C C . ASP A 1 98 ? 2.261 9.592 11.131 1.00 87.50 98 ASP A C 1
ATOM 816 O O . ASP A 1 98 ? 1.872 10.090 10.072 1.00 87.50 98 ASP A O 1
ATOM 820 N N . ASN A 1 99 ? 3.466 9.023 11.226 1.00 87.00 99 ASN A N 1
ATOM 821 C CA . ASN A 1 99 ? 4.396 8.941 10.100 1.00 87.00 99 ASN A CA 1
ATOM 822 C C . ASN A 1 99 ? 3.827 8.131 8.925 1.00 87.00 99 ASN A C 1
ATOM 824 O O . ASN A 1 99 ? 3.948 8.560 7.775 1.00 87.00 99 ASN A O 1
ATOM 828 N N . LEU A 1 100 ? 3.189 6.988 9.192 1.00 89.38 100 LEU A N 1
ATOM 829 C CA . LEU A 1 100 ? 2.566 6.158 8.159 1.00 89.38 100 LEU A CA 1
ATOM 830 C C . LEU A 1 100 ? 1.355 6.853 7.512 1.00 89.38 100 LEU A C 1
ATOM 832 O O . LEU A 1 100 ? 1.170 6.728 6.301 1.00 89.38 100 LEU A O 1
ATOM 836 N N . LYS A 1 101 ? 0.559 7.614 8.281 1.00 91.56 101 LYS A N 1
ATOM 837 C CA . LYS A 1 101 ? -0.547 8.438 7.754 1.00 91.56 101 LYS A CA 1
ATOM 838 C C . LYS A 1 101 ? -0.028 9.542 6.839 1.00 91.56 101 LYS A C 1
ATOM 840 O O . LYS A 1 101 ? -0.527 9.697 5.730 1.00 91.56 101 LYS A O 1
ATOM 845 N N . LYS A 1 102 ? 1.011 10.271 7.265 1.00 90.88 102 LYS A N 1
ATOM 846 C CA . LYS A 1 102 ? 1.647 11.341 6.470 1.00 90.88 102 LYS A CA 1
ATOM 847 C C . LYS A 1 102 ? 2.210 10.842 5.141 1.00 90.88 102 LYS A C 1
ATOM 849 O O . LYS A 1 102 ? 2.267 11.601 4.183 1.00 90.88 102 LYS A O 1
ATOM 854 N N . LEU A 1 103 ? 2.625 9.578 5.089 1.00 90.06 103 LEU A N 1
ATOM 855 C CA . LEU A 1 103 ? 3.114 8.923 3.874 1.00 90.06 103 LEU A CA 1
ATOM 856 C C . LEU A 1 103 ? 2.010 8.252 3.048 1.00 90.06 103 LEU A C 1
ATOM 858 O O . LEU A 1 103 ? 2.324 7.572 2.076 1.00 90.06 103 LEU A O 1
ATOM 862 N N . ASN A 1 104 ? 0.737 8.402 3.426 1.00 91.62 104 ASN A N 1
ATOM 863 C CA . ASN A 1 104 ? -0.399 7.725 2.794 1.00 91.62 104 ASN A CA 1
ATOM 864 C C . ASN A 1 104 ? -0.242 6.190 2.733 1.00 91.62 104 ASN A C 1
ATOM 866 O O . ASN A 1 104 ? -0.777 5.530 1.843 1.00 91.62 104 ASN A O 1
ATOM 870 N N . ILE A 1 105 ? 0.493 5.601 3.683 1.00 92.00 105 ILE A N 1
ATOM 871 C CA . ILE A 1 105 ? 0.626 4.142 3.807 1.00 92.00 105 ILE A CA 1
ATOM 872 C C . ILE A 1 105 ? -0.625 3.579 4.473 1.00 92.00 105 ILE A C 1
ATOM 874 O O . ILE A 1 105 ? -1.223 2.616 3.994 1.00 92.00 105 ILE A O 1
ATOM 878 N N . ILE A 1 106 ? -1.068 4.235 5.544 1.00 93.38 106 ILE A N 1
ATOM 879 C CA . ILE A 1 106 ? -2.317 3.924 6.235 1.00 93.38 106 ILE A CA 1
ATOM 880 C C . ILE A 1 106 ? -3.291 5.092 6.124 1.00 93.38 106 ILE A C 1
ATOM 882 O O . ILE A 1 106 ? -2.893 6.243 5.950 1.00 93.38 106 ILE A O 1
ATOM 886 N N . THR A 1 107 ? -4.574 4.795 6.278 1.00 93.75 107 THR A N 1
ATOM 887 C CA . THR A 1 107 ? -5.628 5.800 6.386 1.00 93.75 107 THR A CA 1
ATOM 888 C C . THR A 1 107 ? -6.489 5.549 7.615 1.00 93.75 107 THR A C 1
ATOM 890 O O . THR A 1 107 ? -6.532 4.441 8.152 1.00 93.75 107 THR A O 1
ATOM 893 N N . GLU A 1 108 ? -7.162 6.605 8.061 1.00 93.56 108 GLU A N 1
ATOM 894 C CA . GLU A 1 108 ? -8.152 6.550 9.127 1.00 93.56 108 GLU A CA 1
ATOM 895 C C . GLU A 1 108 ? -9.539 6.817 8.542 1.00 93.56 108 GLU A C 1
ATOM 897 O O . GLU A 1 108 ? -9.749 7.811 7.839 1.00 93.56 108 GLU A O 1
ATOM 902 N N . ILE A 1 109 ? -10.484 5.930 8.842 1.00 93.56 109 ILE A N 1
ATOM 903 C CA . ILE A 1 109 ? -11.889 6.065 8.458 1.00 93.56 109 ILE A CA 1
ATOM 904 C C . ILE A 1 109 ? -12.733 5.991 9.722 1.00 93.56 109 ILE A C 1
ATOM 906 O O . ILE A 1 109 ? -12.503 5.144 10.581 1.00 93.56 109 ILE A O 1
ATOM 910 N N . LYS A 1 110 ? -13.707 6.893 9.844 1.00 92.25 110 LYS A N 1
ATOM 911 C CA . LYS A 1 110 ? -14.691 6.849 10.924 1.00 92.25 110 LYS A CA 1
ATOM 912 C C . LYS A 1 110 ? -15.923 6.097 10.448 1.00 92.25 110 LYS A C 1
ATOM 914 O O . LYS A 1 110 ? -16.418 6.394 9.363 1.00 92.25 110 LYS A O 1
ATOM 919 N N . ASP A 1 111 ? -16.387 5.147 11.250 1.00 89.06 111 ASP A N 1
ATOM 920 C CA . ASP A 1 111 ? -17.660 4.470 11.006 1.00 89.06 111 ASP A CA 1
ATOM 921 C C . ASP A 1 111 ? -18.859 5.352 11.405 1.00 89.06 111 ASP A C 1
ATOM 923 O O . ASP A 1 111 ? -18.704 6.466 11.922 1.00 89.06 111 ASP A O 1
ATOM 927 N N . GLU A 1 112 ? -20.070 4.840 11.185 1.00 86.81 112 GLU A N 1
ATOM 928 C CA . GLU A 1 112 ? -21.322 5.509 11.562 1.00 86.81 112 GLU A CA 1
ATOM 929 C C . GLU A 1 112 ? -21.409 5.801 13.072 1.00 86.81 112 GLU A C 1
ATOM 931 O O . GLU A 1 112 ? -21.982 6.808 13.492 1.00 86.81 112 GLU A O 1
ATOM 936 N N . ASN A 1 113 ? -20.753 4.976 13.896 1.00 87.56 113 ASN A N 1
ATOM 937 C CA . ASN A 1 113 ? -20.658 5.131 15.348 1.00 87.56 113 ASN A CA 1
ATOM 938 C C . ASN A 1 113 ? -19.540 6.100 15.779 1.00 87.56 113 ASN A C 1
ATOM 940 O O . ASN A 1 113 ? -19.233 6.204 16.969 1.00 87.56 113 ASN A O 1
ATOM 944 N N . LYS A 1 114 ? -18.927 6.824 14.831 1.00 88.12 114 LYS A N 1
ATOM 945 C CA . LYS A 1 114 ? -17.790 7.739 15.029 1.00 88.12 114 LYS A CA 1
ATOM 946 C C . LYS A 1 114 ? -16.536 7.065 15.587 1.00 88.12 114 LYS A C 1
ATOM 948 O O . LYS A 1 114 ? -15.641 7.758 16.081 1.00 88.12 114 LYS A O 1
ATOM 953 N N . ARG A 1 115 ? -16.437 5.741 15.503 1.00 91.06 115 ARG A N 1
ATOM 954 C CA . ARG A 1 115 ? -15.237 5.008 15.887 1.00 91.06 115 ARG A CA 1
ATOM 955 C C . ARG A 1 115 ? -14.220 5.081 14.759 1.00 91.06 115 ARG A C 1
ATOM 957 O O . ARG A 1 115 ? -14.550 4.861 13.598 1.00 91.06 115 ARG A O 1
ATOM 964 N N . SER A 1 116 ? -12.976 5.387 15.111 1.00 92.06 116 SER A N 1
ATOM 965 C CA . SER A 1 116 ? -11.869 5.456 14.161 1.00 92.06 116 SER A CA 1
ATOM 966 C C . SER A 1 116 ? -11.282 4.075 13.888 1.00 92.06 116 SER A C 1
ATOM 968 O O . SER A 1 116 ? -10.857 3.370 14.808 1.00 92.06 116 SER A O 1
ATOM 970 N N . TRP A 1 117 ? -11.202 3.733 12.611 1.00 92.94 117 TRP A N 1
ATOM 971 C CA . TRP A 1 117 ? -10.598 2.521 12.080 1.00 92.94 117 TRP A CA 1
ATOM 972 C C . TRP A 1 117 ? -9.340 2.876 11.304 1.00 92.94 117 TRP A C 1
ATOM 974 O O . TRP A 1 117 ? -9.336 3.828 10.525 1.00 92.94 117 TRP A O 1
ATOM 984 N N . ILE A 1 118 ? -8.278 2.105 11.514 1.00 92.44 118 ILE A N 1
ATOM 985 C CA . ILE A 1 118 ? -7.034 2.203 10.759 1.00 92.44 118 ILE A CA 1
ATOM 986 C C . ILE A 1 118 ? -7.003 1.087 9.726 1.00 92.44 118 ILE A C 1
ATOM 988 O O . ILE A 1 118 ? -7.296 -0.074 10.024 1.00 92.44 118 ILE A O 1
ATOM 992 N N . LEU A 1 119 ? -6.643 1.465 8.504 1.00 93.50 119 LEU A N 1
ATOM 993 C CA . LEU A 1 119 ? -6.614 0.589 7.345 1.00 93.50 119 LEU A CA 1
ATOM 994 C C . LEU A 1 119 ? -5.336 0.831 6.556 1.00 93.50 119 LEU A C 1
ATOM 996 O O . LEU A 1 119 ? -4.847 1.961 6.490 1.00 93.50 119 LEU A O 1
ATOM 1000 N N . LEU A 1 120 ? -4.820 -0.215 5.916 1.00 94.12 120 LEU A N 1
ATOM 1001 C CA . LEU A 1 120 ? -3.724 -0.063 4.973 1.00 94.12 120 LEU A CA 1
ATOM 1002 C C . LEU A 1 120 ? -4.260 0.499 3.651 1.00 94.12 120 LEU A C 1
ATOM 1004 O O . LEU A 1 120 ? -4.984 -0.185 2.930 1.00 94.12 120 LEU A O 1
ATOM 1008 N N . GLN A 1 121 ? -3.896 1.747 3.360 1.00 93.00 121 GLN A N 1
ATOM 1009 C CA . GLN A 1 121 ? -4.313 2.495 2.174 1.00 93.00 121 GLN A CA 1
ATOM 1010 C C . GLN A 1 121 ? -3.526 2.063 0.940 1.00 93.00 121 GLN A C 1
ATOM 1012 O O . GLN A 1 121 ? -4.098 1.867 -0.133 1.00 93.00 121 GLN A O 1
ATOM 1017 N N . THR A 1 122 ? -2.209 1.922 1.102 1.00 92.38 122 THR A N 1
ATOM 1018 C CA . THR A 1 122 ? -1.306 1.529 0.027 1.00 92.38 122 THR A CA 1
ATOM 1019 C C . THR A 1 122 ? -0.481 0.326 0.443 1.00 92.38 122 THR A C 1
ATOM 1021 O O . THR A 1 122 ? 0.112 0.276 1.519 1.00 92.38 122 THR A O 1
ATOM 1024 N N . ASN A 1 123 ? -0.447 -0.666 -0.435 1.00 91.81 123 ASN A N 1
ATOM 1025 C CA . ASN A 1 123 ? 0.389 -1.835 -0.284 1.00 91.81 123 ASN A CA 1
ATOM 1026 C C . ASN A 1 123 ? 1.720 -1.586 -1.010 1.00 91.81 123 ASN A C 1
ATOM 1028 O O . ASN A 1 123 ? 1.742 -1.328 -2.209 1.00 91.81 123 ASN A O 1
ATOM 1032 N N . ILE A 1 124 ? 2.831 -1.623 -0.281 1.00 91.38 124 ILE A N 1
ATOM 1033 C CA . ILE A 1 124 ? 4.180 -1.400 -0.795 1.00 91.38 124 ILE A CA 1
ATOM 1034 C C . ILE A 1 124 ? 4.746 -2.720 -1.325 1.00 91.38 124 ILE A C 1
ATOM 1036 O O . ILE A 1 124 ? 4.838 -3.706 -0.594 1.00 91.38 124 ILE A O 1
ATOM 1040 N N . LEU A 1 125 ? 5.142 -2.733 -2.596 1.00 88.00 125 LEU A N 1
ATOM 1041 C CA . LEU A 1 125 ? 5.708 -3.888 -3.281 1.00 88.00 125 LEU A CA 1
ATOM 1042 C C . LEU A 1 125 ? 7.060 -3.534 -3.912 1.00 88.00 125 LEU A C 1
ATOM 1044 O O . LEU A 1 125 ? 7.121 -2.639 -4.758 1.00 88.00 125 LEU A O 1
ATOM 1048 N N . PRO A 1 126 ? 8.144 -4.248 -3.563 1.00 85.88 126 PRO A N 1
ATOM 1049 C CA . PRO A 1 126 ? 9.361 -4.209 -4.353 1.0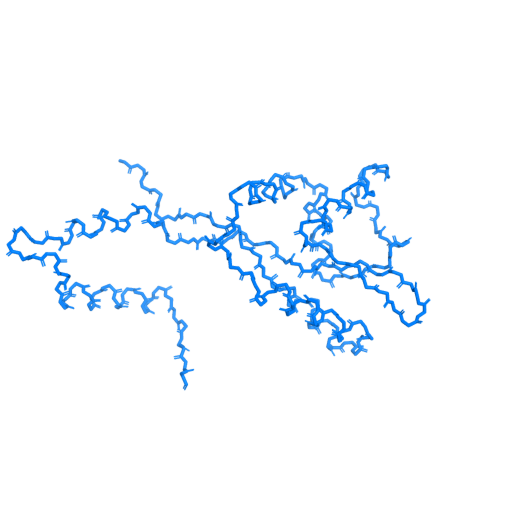0 85.88 126 PRO A CA 1
ATOM 1050 C C . PRO A 1 126 ? 9.113 -4.991 -5.646 1.00 85.88 126 PRO A C 1
ATOM 1052 O O . PRO A 1 126 ? 8.972 -6.215 -5.628 1.00 85.88 126 PRO A O 1
ATOM 1055 N N . ILE A 1 127 ? 9.038 -4.289 -6.771 1.00 84.50 127 ILE A N 1
ATOM 1056 C CA . ILE A 1 127 ? 8.890 -4.898 -8.089 1.00 84.50 127 ILE A CA 1
ATOM 1057 C C . ILE A 1 127 ? 10.194 -4.797 -8.862 1.00 84.50 127 ILE A C 1
ATOM 1059 O O . ILE A 1 127 ? 10.938 -3.823 -8.765 1.00 84.50 127 ILE A O 1
ATOM 1063 N N . THR A 1 128 ? 10.489 -5.840 -9.626 1.00 83.00 128 THR A N 1
ATOM 1064 C CA . THR A 1 128 ? 11.634 -5.829 -10.529 1.00 83.00 128 THR A CA 1
ATOM 1065 C C . THR A 1 128 ? 11.243 -5.136 -11.822 1.00 83.00 128 THR A C 1
ATOM 1067 O O . THR A 1 128 ? 10.269 -5.537 -12.456 1.00 83.00 128 THR A O 1
ATOM 1070 N N . ILE A 1 129 ? 12.025 -4.145 -12.234 1.00 81.38 129 ILE A N 1
ATOM 1071 C CA . ILE A 1 129 ? 11.822 -3.424 -13.489 1.00 81.38 129 ILE A CA 1
ATOM 1072 C C . ILE A 1 129 ? 13.040 -3.551 -14.400 1.00 81.38 129 ILE A C 1
ATOM 1074 O O . ILE A 1 129 ? 14.133 -3.958 -13.988 1.00 81.38 129 ILE A O 1
ATOM 1078 N N . PHE A 1 130 ? 12.833 -3.205 -15.668 1.00 79.56 130 PHE A N 1
ATOM 1079 C CA . PHE A 1 130 ? 13.926 -3.093 -16.613 1.00 79.56 130 PHE A CA 1
ATOM 1080 C C . PHE A 1 130 ? 14.792 -1.865 -16.266 1.00 79.56 130 PHE A C 1
ATOM 1082 O O . PHE A 1 130 ? 14.249 -0.770 -16.130 1.00 79.56 130 PHE A O 1
ATOM 1089 N N . PRO A 1 131 ? 16.121 -2.011 -16.142 1.00 79.00 131 PRO A N 1
ATOM 1090 C CA . PRO A 1 131 ? 17.022 -0.897 -15.852 1.00 79.00 131 PRO A CA 1
ATOM 1091 C C . PRO A 1 131 ? 17.074 0.099 -17.020 1.00 79.00 131 PRO A C 1
ATOM 1093 O O . PRO A 1 131 ? 17.753 -0.131 -18.025 1.00 79.00 131 PRO A O 1
ATOM 1096 N N . GLU A 1 132 ? 16.403 1.243 -16.889 1.00 75.06 132 GLU A N 1
ATOM 1097 C CA . GLU A 1 132 ? 16.322 2.240 -17.968 1.00 75.06 132 GLU A CA 1
ATOM 1098 C C . GLU A 1 132 ? 17.690 2.781 -18.402 1.00 75.06 132 GLU A C 1
ATOM 1100 O O . GLU A 1 132 ? 17.891 3.091 -19.577 1.00 75.06 132 GLU A O 1
ATOM 1105 N N . PHE A 1 133 ? 18.679 2.807 -17.503 1.00 77.50 133 PHE A N 1
ATOM 1106 C CA . PHE A 1 133 ? 20.052 3.203 -17.832 1.00 77.50 133 PHE A CA 1
ATOM 1107 C C . PHE A 1 133 ? 20.726 2.280 -18.867 1.00 77.50 133 PHE A C 1
ATOM 1109 O O . PHE A 1 133 ? 21.749 2.654 -19.448 1.00 77.50 133 PHE A O 1
ATOM 1116 N N . LEU A 1 134 ? 20.189 1.075 -19.112 1.00 72.50 134 LEU A N 1
ATOM 1117 C CA . LEU A 1 134 ? 20.646 0.201 -20.194 1.00 72.50 134 LEU A CA 1
ATOM 1118 C C . LEU A 1 134 ? 20.063 0.594 -21.555 1.00 72.50 134 LEU A C 1
ATOM 1120 O O . LEU A 1 134 ? 20.659 0.233 -22.569 1.00 72.50 134 LEU A O 1
ATOM 1124 N N . LEU A 1 135 ? 18.957 1.348 -21.615 1.00 76.25 135 LEU A N 1
ATOM 1125 C CA . LEU A 1 135 ? 18.322 1.730 -22.882 1.00 76.25 135 LEU A CA 1
ATOM 1126 C C . LEU A 1 135 ? 19.276 2.480 -23.825 1.00 76.25 135 LEU A C 1
ATOM 1128 O O . LEU A 1 135 ? 19.316 2.109 -24.999 1.00 76.25 135 LEU A O 1
ATOM 1132 N N . PRO A 1 136 ? 20.080 3.470 -23.380 1.00 77.06 136 PRO A N 1
ATOM 1133 C CA . PRO A 1 136 ? 21.046 4.131 -24.256 1.00 77.06 136 PRO A CA 1
ATOM 1134 C C . PRO A 1 136 ? 22.086 3.159 -24.823 1.00 77.06 136 PRO A C 1
ATOM 1136 O O . PRO A 1 136 ? 22.312 3.151 -26.029 1.00 77.06 136 PRO A O 1
ATOM 1139 N N . LYS A 1 137 ? 22.645 2.273 -23.986 1.00 76.75 137 LYS A N 1
ATOM 1140 C CA . LYS A 1 137 ? 23.659 1.288 -24.404 1.00 76.75 137 LYS A CA 1
ATOM 1141 C C . LYS A 1 137 ? 23.103 0.254 -25.376 1.00 76.75 137 LYS A C 1
ATOM 1143 O O . LYS A 1 137 ? 23.781 -0.140 -26.317 1.00 76.75 137 LYS A O 1
ATOM 1148 N N . ILE A 1 138 ? 21.863 -0.178 -25.157 1.00 71.12 138 ILE A N 1
ATOM 1149 C CA . ILE A 1 138 ? 21.147 -1.060 -26.080 1.00 71.12 138 ILE A CA 1
ATOM 1150 C C . ILE A 1 138 ? 20.953 -0.346 -27.414 1.00 71.12 138 ILE A C 1
ATOM 1152 O O . ILE A 1 138 ? 21.296 -0.898 -28.453 1.00 71.12 138 ILE A O 1
ATOM 1156 N N . ARG A 1 139 ? 20.458 0.897 -27.399 1.00 70.56 139 ARG A N 1
ATOM 1157 C CA . ARG A 1 139 ? 20.280 1.694 -28.620 1.00 70.56 139 ARG A CA 1
ATOM 1158 C C . ARG A 1 139 ? 21.595 1.861 -29.382 1.00 70.56 139 ARG A C 1
ATOM 1160 O O . ARG A 1 139 ? 21.589 1.703 -30.594 1.00 70.56 139 ARG A O 1
ATOM 1167 N N . GLU A 1 140 ? 22.701 2.129 -28.692 1.00 72.88 140 GLU A N 1
ATOM 1168 C CA . GLU A 1 140 ? 24.038 2.221 -29.293 1.00 72.88 140 GLU A CA 1
ATOM 1169 C C . GLU A 1 140 ? 24.512 0.896 -29.893 1.00 72.88 140 GLU A C 1
ATOM 1171 O O . GLU A 1 140 ? 24.949 0.882 -31.036 1.00 72.88 140 GLU A O 1
ATOM 1176 N N . ALA A 1 141 ? 24.365 -0.223 -29.181 1.00 69.75 141 ALA A N 1
ATOM 1177 C CA . ALA A 1 141 ? 24.767 -1.539 -29.683 1.00 69.75 141 ALA A CA 1
ATOM 1178 C C . ALA A 1 141 ? 23.998 -1.972 -30.948 1.00 69.75 141 ALA A C 1
ATOM 1180 O O . ALA A 1 141 ? 24.492 -2.787 -31.723 1.00 69.75 141 ALA A O 1
ATOM 1181 N N . TYR A 1 142 ? 22.791 -1.438 -31.152 1.00 64.56 142 TYR A N 1
ATOM 1182 C CA . TYR A 1 142 ? 21.963 -1.692 -32.332 1.00 64.56 142 TYR A CA 1
ATOM 1183 C C . TYR A 1 142 ? 22.036 -0.583 -33.395 1.00 64.56 142 TYR A C 1
ATOM 1185 O O . TYR A 1 142 ? 21.392 -0.717 -34.439 1.00 64.56 142 TYR A O 1
ATOM 1193 N N . ARG A 1 143 ? 22.817 0.488 -33.179 1.00 64.12 143 ARG A N 1
ATOM 1194 C CA . ARG A 1 143 ? 23.142 1.451 -34.240 1.00 64.12 143 ARG A CA 1
ATOM 1195 C C . ARG A 1 143 ? 24.114 0.783 -35.208 1.00 64.12 143 ARG A C 1
ATOM 1197 O O . ARG A 1 143 ? 25.237 0.458 -34.838 1.00 64.12 143 ARG A O 1
ATOM 1204 N N . LYS A 1 144 ? 23.683 0.577 -36.452 1.00 59.84 144 LYS A N 1
ATOM 1205 C CA . LYS A 1 144 ? 24.604 0.276 -37.552 1.00 59.84 144 LYS A CA 1
ATOM 1206 C C . LYS A 1 144 ? 25.279 1.586 -37.957 1.00 59.84 144 LYS A C 1
ATOM 1208 O O . LYS A 1 144 ? 24.594 2.596 -38.074 1.00 59.84 144 LYS A O 1
ATOM 1213 N N . GLU A 1 145 ? 26.595 1.559 -38.160 1.00 54.84 145 GLU A N 1
ATOM 1214 C CA . GLU A 1 145 ? 27.427 2.743 -38.451 1.00 54.84 145 GLU A CA 1
ATOM 1215 C C . GLU A 1 145 ? 26.969 3.547 -39.688 1.00 54.84 145 GLU A C 1
ATOM 1217 O O . GLU A 1 145 ? 27.339 4.708 -39.827 1.00 54.84 145 GLU A O 1
ATOM 1222 N N . GLU A 1 146 ? 26.124 2.968 -40.550 1.00 54.56 146 GLU A N 1
ATOM 1223 C CA . GLU A 1 146 ? 25.702 3.554 -41.829 1.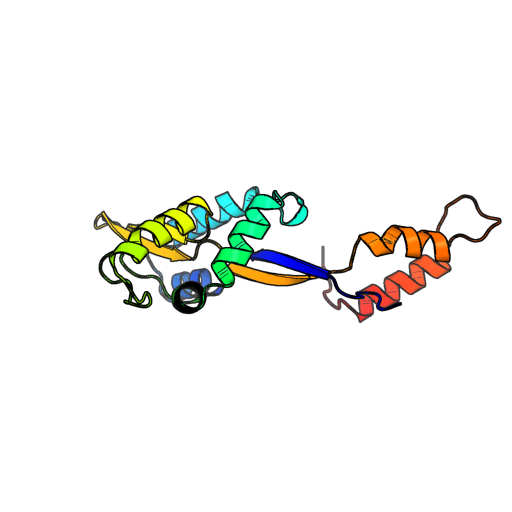00 54.56 146 GLU A CA 1
ATOM 1224 C C . GLU A 1 146 ? 24.249 4.069 -41.874 1.00 54.56 146 GLU A C 1
ATOM 1226 O O . GLU A 1 146 ? 23.885 4.754 -42.827 1.00 54.56 146 GLU A O 1
ATOM 1231 N N . GLU A 1 147 ? 23.403 3.795 -40.871 1.00 55.25 147 GLU A N 1
ATOM 1232 C CA . GLU A 1 147 ? 21.994 4.220 -40.892 1.00 55.25 147 GLU A CA 1
ATOM 1233 C C . GLU A 1 147 ? 21.661 5.141 -39.719 1.00 55.25 147 GLU A C 1
ATOM 1235 O O . GLU A 1 147 ? 21.721 4.774 -38.546 1.00 55.25 147 GLU A O 1
ATOM 1240 N N . ASP A 1 148 ? 21.279 6.361 -40.083 1.00 52.12 148 ASP A N 1
ATOM 1241 C CA . ASP A 1 148 ? 20.927 7.491 -39.236 1.00 52.12 148 ASP A CA 1
ATOM 1242 C C . ASP A 1 148 ? 19.893 7.109 -38.153 1.00 52.12 148 ASP A C 1
ATOM 1244 O O . ASP A 1 148 ? 18.679 7.138 -38.360 1.00 52.12 148 ASP A O 1
ATOM 1248 N N . GLY A 1 149 ? 20.381 6.664 -36.990 1.00 54.12 149 GLY A N 1
ATOM 1249 C CA . GLY A 1 149 ? 19.668 6.556 -35.713 1.00 54.12 149 GLY A CA 1
ATOM 1250 C C . GLY A 1 149 ? 18.432 5.646 -35.625 1.00 54.12 149 GLY A C 1
ATOM 1251 O O . GLY A 1 149 ? 17.849 5.561 -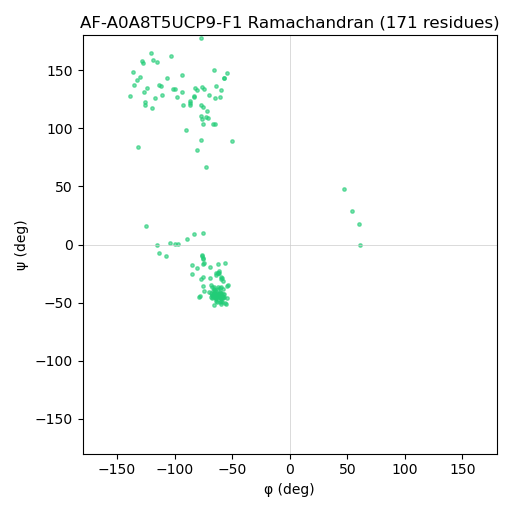34.541 1.00 54.12 149 GLY A O 1
ATOM 1252 N N . LYS A 1 150 ? 18.007 4.976 -36.701 1.00 57.47 150 LYS A N 1
ATOM 1253 C CA . LYS A 1 150 ? 16.746 4.220 -36.749 1.00 57.47 150 LYS A CA 1
ATOM 1254 C C . LYS A 1 150 ? 16.972 2.730 -36.500 1.00 57.47 150 LYS A C 1
ATOM 1256 O O . LYS A 1 150 ? 17.767 2.077 -37.163 1.00 57.47 150 LYS A O 1
ATOM 1261 N N . ILE A 1 151 ? 16.228 2.181 -35.539 1.00 63.06 151 ILE A N 1
ATOM 1262 C CA . ILE A 1 151 ? 16.174 0.736 -35.290 1.00 63.06 151 ILE A CA 1
ATOM 1263 C C . ILE A 1 151 ? 15.541 0.072 -36.519 1.00 63.06 151 ILE A C 1
ATOM 1265 O O . ILE A 1 151 ? 14.442 0.449 -36.927 1.00 63.06 151 ILE A O 1
ATOM 1269 N N . THR A 1 152 ? 16.214 -0.920 -37.102 1.00 69.75 152 THR A N 1
ATOM 1270 C CA . THR A 1 152 ? 15.663 -1.670 -38.240 1.00 69.75 152 THR A CA 1
ATOM 1271 C C . THR A 1 152 ? 14.433 -2.485 -37.820 1.00 69.75 152 THR A C 1
ATOM 1273 O O . THR A 1 152 ? 14.328 -2.955 -36.683 1.00 69.75 152 THR A O 1
ATOM 1276 N N . ILE A 1 153 ? 13.501 -2.699 -38.755 1.00 70.88 153 ILE A N 1
ATOM 1277 C CA . ILE A 1 153 ? 12.271 -3.486 -38.533 1.00 70.88 153 ILE A CA 1
ATOM 1278 C C . ILE A 1 153 ? 12.571 -4.887 -37.980 1.00 70.88 153 ILE A C 1
ATOM 1280 O O . ILE A 1 153 ? 11.818 -5.403 -37.157 1.00 70.88 153 ILE A O 1
ATOM 1284 N N . GLU A 1 154 ? 13.678 -5.498 -38.397 1.00 73.50 154 GLU A N 1
ATOM 1285 C CA . GLU A 1 154 ? 14.093 -6.828 -37.945 1.00 73.50 154 GLU A CA 1
ATOM 1286 C C . GLU A 1 154 ? 14.446 -6.849 -36.453 1.00 73.50 154 GLU A C 1
ATOM 1288 O O . GLU A 1 154 ? 14.011 -7.741 -35.721 1.00 73.50 154 GLU A O 1
ATOM 1293 N N . ILE A 1 155 ? 15.181 -5.836 -35.983 1.00 71.69 155 ILE A N 1
ATOM 1294 C CA . ILE A 1 155 ? 15.550 -5.690 -34.570 1.00 71.69 155 ILE A CA 1
ATOM 1295 C C . ILE A 1 155 ? 14.302 -5.395 -33.734 1.00 71.69 155 ILE A C 1
ATOM 1297 O O . ILE A 1 155 ? 14.102 -6.023 -32.694 1.00 71.69 155 ILE A O 1
ATOM 1301 N N . ALA A 1 156 ? 13.428 -4.504 -34.213 1.00 71.62 156 ALA A N 1
ATOM 1302 C CA . ALA A 1 156 ? 12.166 -4.189 -33.547 1.00 71.62 156 ALA A CA 1
ATOM 1303 C C . ALA A 1 156 ? 11.262 -5.427 -33.417 1.00 71.62 156 ALA A C 1
ATOM 1305 O O . ALA A 1 156 ? 10.724 -5.685 -32.343 1.00 71.62 156 ALA A O 1
ATOM 1306 N N . ARG A 1 157 ? 11.156 -6.247 -34.473 1.00 72.75 157 ARG A N 1
ATOM 1307 C CA . ARG A 1 157 ? 10.379 -7.496 -34.458 1.00 72.75 157 ARG A CA 1
ATOM 1308 C C . ARG A 1 157 ? 10.965 -8.523 -33.489 1.00 72.75 157 ARG A C 1
ATOM 1310 O O . ARG A 1 157 ? 10.219 -9.181 -32.773 1.00 72.75 157 ARG A O 1
ATOM 1317 N N . LYS A 1 158 ? 12.293 -8.645 -33.418 1.00 71.94 158 LYS A N 1
ATOM 1318 C CA . LYS A 1 158 ? 12.954 -9.555 -32.470 1.00 71.94 158 LYS A CA 1
ATOM 1319 C C . LYS A 1 158 ? 12.757 -9.114 -31.017 1.00 71.94 158 LYS A C 1
ATOM 1321 O O . LYS A 1 158 ? 12.525 -9.963 -30.160 1.00 71.94 158 LYS A O 1
ATOM 1326 N N . ALA A 1 159 ? 12.821 -7.809 -30.750 1.00 71.12 159 ALA A N 1
ATOM 1327 C CA . ALA A 1 159 ? 12.540 -7.244 -29.433 1.00 71.12 159 ALA A CA 1
ATOM 1328 C C . ALA A 1 159 ? 11.065 -7.427 -29.035 1.00 71.12 159 ALA A C 1
ATOM 1330 O O . ALA A 1 159 ? 10.799 -7.841 -27.910 1.00 71.12 159 ALA A O 1
ATOM 1331 N N . LEU A 1 160 ? 10.126 -7.203 -29.962 1.00 70.75 160 LEU A N 1
ATOM 1332 C CA . LEU A 1 160 ? 8.696 -7.445 -29.752 1.00 70.75 160 LEU A CA 1
ATOM 1333 C C . LEU A 1 160 ? 8.421 -8.909 -29.387 1.00 70.75 160 LEU A C 1
ATOM 1335 O O . LEU A 1 160 ? 7.810 -9.165 -28.359 1.00 70.75 160 LEU A O 1
ATOM 1339 N N . ASN A 1 161 ? 8.962 -9.862 -30.152 1.00 71.12 161 ASN A N 1
ATOM 1340 C CA . ASN A 1 161 ? 8.807 -11.289 -29.851 1.00 71.12 161 ASN A CA 1
ATOM 1341 C C . ASN A 1 161 ? 9.347 -11.647 -28.453 1.00 71.12 161 ASN A C 1
ATOM 1343 O O . ASN A 1 161 ? 8.774 -12.470 -27.748 1.00 71.12 161 ASN A O 1
ATOM 1347 N N . LEU A 1 162 ? 10.461 -11.035 -28.038 1.00 70.44 162 LEU A N 1
ATOM 1348 C CA . LEU A 1 162 ? 11.028 -11.222 -26.699 1.00 70.44 162 LEU A CA 1
ATOM 1349 C C . LEU A 1 162 ? 10.115 -10.662 -25.606 1.00 70.44 162 LEU A C 1
ATOM 1351 O O . LEU A 1 162 ? 9.957 -11.307 -24.572 1.00 70.44 162 LEU A O 1
ATOM 1355 N N . LEU A 1 163 ? 9.520 -9.489 -25.831 1.00 66.88 163 LEU A N 1
ATOM 1356 C CA . LEU A 1 163 ? 8.563 -8.877 -24.911 1.00 66.88 163 LEU A CA 1
ATOM 1357 C C . LEU A 1 163 ? 7.295 -9.726 -24.784 1.00 66.88 163 LEU A C 1
ATOM 1359 O O . LEU A 1 163 ? 6.891 -10.007 -23.664 1.00 66.88 163 LEU A O 1
ATOM 1363 N N . GLU A 1 164 ? 6.733 -10.210 -25.892 1.00 67.25 164 GLU A N 1
ATOM 1364 C CA . GLU A 1 164 ? 5.543 -11.076 -25.897 1.00 67.25 164 GLU A CA 1
ATOM 1365 C C . GLU A 1 164 ? 5.774 -12.411 -25.172 1.00 67.25 164 GLU A C 1
ATOM 1367 O O . GLU A 1 164 ? 4.886 -12.916 -24.488 1.00 67.25 164 GLU A O 1
ATOM 1372 N N . VAL A 1 165 ? 6.978 -12.982 -25.283 1.00 70.25 165 VAL A N 1
ATOM 1373 C CA . VAL A 1 165 ? 7.344 -14.218 -24.569 1.00 70.25 165 VAL A CA 1
ATOM 1374 C C . VAL A 1 165 ? 7.608 -13.954 -23.084 1.00 70.25 165 VAL A C 1
ATOM 1376 O O . VAL A 1 165 ? 7.306 -14.799 -22.244 1.00 70.25 165 VAL A O 1
ATOM 1379 N N . SER A 1 166 ? 8.187 -12.797 -22.757 1.00 59.03 166 SER A N 1
ATOM 1380 C CA . SER A 1 166 ? 8.605 -12.455 -21.389 1.00 59.03 166 SER A CA 1
ATOM 1381 C C . SER A 1 166 ? 7.472 -11.857 -20.547 1.00 59.03 166 SER A C 1
ATOM 1383 O O . SER A 1 166 ? 7.500 -11.978 -19.324 1.00 59.03 166 SER A O 1
ATOM 1385 N N . TYR A 1 167 ? 6.476 -11.242 -21.190 1.00 53.44 167 TYR A N 1
ATOM 1386 C CA . TYR A 1 167 ? 5.300 -10.618 -20.582 1.00 53.44 167 TYR A CA 1
ATOM 1387 C C . TYR A 1 167 ? 4.032 -11.092 -21.322 1.00 53.44 167 TYR A C 1
ATOM 1389 O O . TYR A 1 167 ? 3.557 -10.415 -22.230 1.00 53.44 167 TYR A O 1
ATOM 1397 N N . PRO A 1 168 ? 3.473 -12.262 -20.962 1.00 52.97 168 PRO A N 1
ATOM 1398 C CA . PRO A 1 168 ? 2.397 -12.917 -21.716 1.00 52.97 168 PRO A CA 1
ATOM 1399 C C . PRO A 1 168 ? 0.997 -12.289 -21.548 1.00 52.97 168 PRO A C 1
ATOM 1401 O O . PRO A 1 168 ? 0.006 -12.888 -21.974 1.00 52.97 168 PRO A O 1
ATOM 1404 N N . GLU A 1 169 ? 0.867 -11.116 -20.921 1.00 49.97 169 GLU A N 1
ATOM 1405 C CA . GLU A 1 169 ? -0.437 -10.473 -20.734 1.00 49.97 169 GLU A CA 1
ATOM 1406 C C . GLU A 1 169 ? -0.980 -9.933 -22.064 1.00 49.97 169 GLU A C 1
ATOM 1408 O O . GLU A 1 169 ? -0.499 -8.949 -22.624 1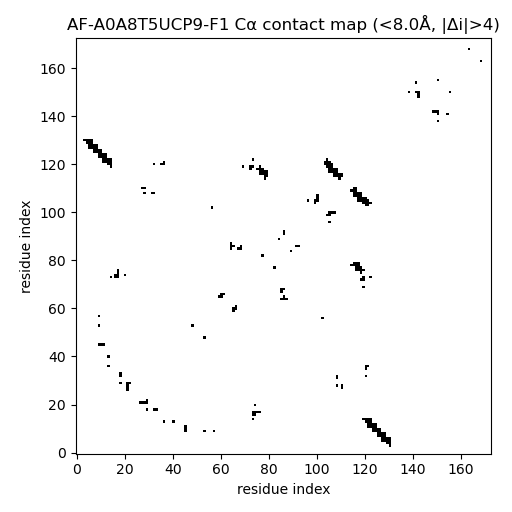.00 49.97 169 GLU A O 1
ATOM 1413 N N . LYS A 1 170 ? -2.027 -10.588 -22.578 1.00 45.09 170 LYS A N 1
ATOM 1414 C CA . LYS A 1 170 ? -2.804 -10.096 -23.716 1.00 45.09 170 LYS A CA 1
ATOM 1415 C C . LYS A 1 170 ? -3.702 -8.952 -23.254 1.00 45.09 170 LYS A C 1
ATOM 1417 O O . LYS A 1 170 ? -4.743 -9.197 -22.651 1.00 45.09 170 LYS A O 1
ATOM 1422 N N . ILE A 1 171 ? -3.328 -7.719 -23.579 1.00 46.94 171 ILE A N 1
ATOM 1423 C CA . ILE A 1 171 ? -4.223 -6.567 -23.445 1.00 46.94 171 ILE A CA 1
ATOM 1424 C C . ILE A 1 171 ? -5.215 -6.616 -24.614 1.00 46.94 171 ILE A C 1
ATOM 1426 O O . ILE A 1 171 ? -4.845 -6.403 -25.768 1.00 46.94 171 ILE A O 1
ATOM 1430 N N . THR A 1 172 ? -6.472 -6.949 -24.329 1.00 36.56 172 THR A N 1
ATOM 1431 C CA . THR A 1 172 ? -7.588 -6.784 -25.270 1.00 36.56 172 THR A CA 1
ATOM 1432 C C . THR A 1 172 ? -8.140 -5.369 -25.139 1.00 36.56 172 THR A C 1
ATOM 1434 O O . THR A 1 172 ? -8.539 -4.986 -24.039 1.00 36.56 172 THR A O 1
ATOM 1437 N N . PHE A 1 173 ? -8.134 -4.616 -26.242 1.00 38.09 173 PHE A N 1
ATOM 1438 C CA . PHE A 1 173 ? -8.804 -3.316 -26.363 1.00 38.09 173 PHE A CA 1
ATOM 1439 C C . PHE A 1 173 ? -10.317 -3.478 -26.518 1.00 38.09 173 PHE A C 1
ATOM 1441 O O . PHE A 1 173 ? -10.732 -4.468 -27.166 1.00 38.09 173 PHE A O 1
#

Sequence (173 aa):
YLFMVKDIMIARVPNDSLLKHFKDTNNDLFGIFQQKSAEFFSNYDPYTQPIEETKKIASIMLNPDIYDFFMLMRSNHYPLDKIPKVFSEFAITEILLDNLKKLNIITEIKDENKRSWILLQTNILPITIFPEFLLPKIREAYRKEEEDGKITIEIARKALNLLEVSYPEKITF

Secondary structure (DSSP, 8-state):
----S-EEEEEEEE-HHHHHHHHHHT-TTHHHHHHHHHHHHTS--TTSS-HHHHHHHHHHHTSHHHHHHHHHHTT--EEGGG----SS-HHHHHHHHHHHHHTTSEEEEE-TT--EEEEE-EEEEEEEE--TTHHHHHHHHT--TTS-SPPPHHHHHHHHHHHHHH-------

Solvent-accessible surface area (backbone atoms only — not comparable to full-atom values): 10320 Å² total; per-residue (Å²): 132,91,73,71,80,59,34,81,43,80,36,74,40,74,34,59,57,37,55,49,51,26,63,78,64,71,39,88,60,38,67,62,52,52,49,52,43,49,63,54,56,75,75,60,50,78,88,74,55,56,67,68,58,54,50,51,52,52,60,48,59,69,35,65,52,50,38,54,43,50,61,57,32,48,69,42,70,35,44,66,94,62,58,76,83,59,55,96,46,75,83,56,46,59,59,47,51,50,53,34,40,78,66,52,35,30,42,78,48,65,50,98,85,66,49,52,29,40,35,49,43,36,39,80,40,82,42,80,41,77,41,67,84,48,50,64,58,52,54,54,75,60,51,54,97,84,51,88,88,63,77,51,70,68,58,52,50,53,52,48,54,50,47,52,72,75,49,73,76,80,83,80,131

Foldseek 3Di:
DPDPQKDKFWDWDFLVLQLVVCVVVVPQCNVVLVVLLCVVVVPDDSVPDDVVLRVVVVVQCPDPLSVVLLVVQSNDKDFPVPRPPSDPDDVVVVVSVVVCVVSLQWDWDADPVRTIMIHGSIDIDTDIDGDVVCVVVVQVVQDDPPDDSDRDPVNVVVVVVVCCVVPVDDDDD